Protein AF-A0A7V1WD02-F1 (afdb_monomer_lite)

Radius of gyration: 16.05 Å; chains: 1; bounding box: 31×39×42 Å

Secondary structure (DSSP, 8-state):
---PPPHHHHHHHHHHHHHHHHHTGGGHHHHHHHTS--HHHHHHHHHHHHHTTTGGGT--TT-PPPPPPPPP-

Sequence (73 aa):
MDLALSDEQRLLVETVRAFVDRELVPHEEEVERTDEVPPELAREIRAKALALGIYAAYHQPERVFPQRPEPNN

Foldseek 3Di:
DDPDDDPVRVVLVVVVVVLCVPLPVVCVVVCVVVVDDPPVSVVVSQVVCVVVCVVVVPDPPPDDPPDDDDPDD

pLDDT: mean 77.32, 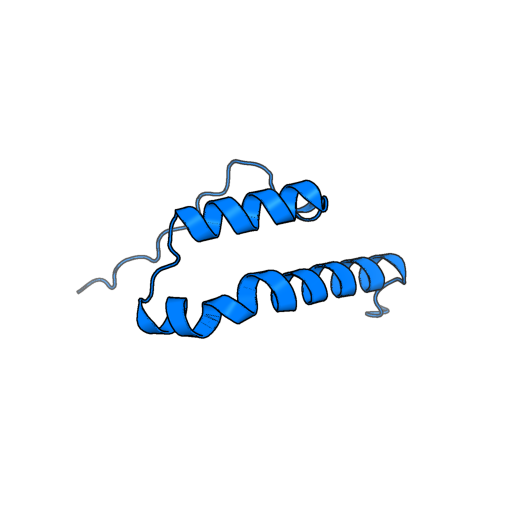std 17.7, range [42.06, 95.12]

Structure (mmCIF, N/CA/C/O backbone):
data_AF-A0A7V1WD02-F1
#
_entry.id   AF-A0A7V1WD02-F1
#
loop_
_atom_site.group_PDB
_atom_site.id
_atom_site.type_symbol
_atom_site.label_atom_id
_atom_site.label_alt_id
_atom_site.label_comp_id
_atom_site.label_asym_id
_atom_site.label_entity_id
_atom_site.label_seq_id
_atom_site.pdbx_PDB_ins_code
_atom_site.Cartn_x
_atom_site.Cartn_y
_atom_site.Cartn_z
_atom_site.occupancy
_atom_site.B_iso_or_equiv
_atom_site.auth_seq_id
_atom_site.auth_comp_id
_atom_site.auth_asym_id
_atom_site.auth_atom_id
_atom_site.pdbx_PDB_model_num
ATOM 1 N N . MET A 1 1 ? 18.009 17.285 -19.957 1.00 44.88 1 MET A N 1
ATOM 2 C CA . MET A 1 1 ? 17.609 16.310 -18.925 1.00 44.88 1 MET A CA 1
ATOM 3 C C . MET A 1 1 ? 16.431 15.555 -19.492 1.00 44.88 1 MET A C 1
ATOM 5 O O . MET A 1 1 ? 15.460 16.206 -19.851 1.00 44.88 1 MET A O 1
ATOM 9 N N . ASP A 1 2 ? 16.560 14.245 -19.662 1.00 62.16 2 ASP A N 1
ATOM 10 C CA . ASP A 1 2 ? 15.431 13.383 -20.006 1.00 62.16 2 ASP A CA 1
ATOM 11 C C . ASP A 1 2 ? 14.814 12.899 -18.688 1.00 62.16 2 ASP A C 1
ATOM 13 O O . ASP A 1 2 ? 15.532 12.404 -17.820 1.00 62.16 2 ASP A O 1
ATOM 17 N N . LEU A 1 3 ? 13.523 13.167 -18.494 1.00 73.12 3 LEU A N 1
ATOM 18 C CA . LEU A 1 3 ? 12.765 12.812 -17.288 1.00 73.12 3 LEU A CA 1
ATOM 19 C C . LEU A 1 3 ? 12.046 11.463 -17.447 1.00 73.12 3 LEU A C 1
ATOM 21 O O . LEU A 1 3 ? 11.279 11.069 -16.567 1.00 73.12 3 LEU A O 1
ATOM 25 N N . ALA A 1 4 ? 12.247 10.774 -18.573 1.00 80.31 4 ALA A N 1
ATOM 26 C CA . ALA A 1 4 ? 11.666 9.464 -18.800 1.00 80.31 4 ALA A CA 1
ATOM 27 C C . ALA A 1 4 ? 12.269 8.422 -17.843 1.00 80.31 4 ALA A C 1
ATOM 29 O O . ALA A 1 4 ? 13.486 8.294 -17.717 1.00 80.31 4 ALA A O 1
ATOM 30 N N . LEU A 1 5 ? 11.395 7.660 -17.179 1.00 81.00 5 LEU A N 1
ATOM 31 C CA . LEU A 1 5 ? 11.794 6.491 -16.397 1.00 81.00 5 LEU A CA 1
ATOM 32 C C . LEU A 1 5 ? 12.383 5.423 -17.324 1.00 81.00 5 LEU A C 1
ATOM 34 O O . LEU A 1 5 ? 11.830 5.177 -18.401 1.00 81.00 5 LEU A O 1
ATOM 38 N N . SER A 1 6 ? 13.443 4.750 -16.875 1.00 87.88 6 SER A N 1
ATOM 39 C CA . SER A 1 6 ? 13.919 3.525 -17.519 1.00 87.88 6 SER A CA 1
ATOM 40 C C . SER A 1 6 ? 12.873 2.410 -17.413 1.00 87.88 6 SER A C 1
ATOM 42 O O . SER A 1 6 ? 11.979 2.453 -16.563 1.00 87.88 6 SER A O 1
ATOM 44 N N . ASP A 1 7 ? 12.990 1.382 -18.252 1.00 86.25 7 ASP A N 1
ATOM 45 C CA . ASP A 1 7 ? 12.072 0.235 -18.224 1.00 86.25 7 ASP A CA 1
ATOM 46 C C . ASP A 1 7 ? 12.080 -0.482 -16.863 1.00 86.25 7 ASP A C 1
ATOM 48 O O . ASP A 1 7 ? 11.031 -0.863 -16.349 1.00 86.25 7 ASP A O 1
ATOM 52 N N . GLU A 1 8 ? 13.249 -0.586 -16.228 1.00 85.62 8 GLU A N 1
ATOM 53 C CA . GLU A 1 8 ? 13.393 -1.139 -14.877 1.00 85.62 8 GLU A CA 1
ATOM 54 C C . GLU A 1 8 ? 12.665 -0.284 -13.830 1.00 85.62 8 GLU A C 1
ATOM 56 O O . GLU A 1 8 ? 11.918 -0.805 -12.999 1.00 85.62 8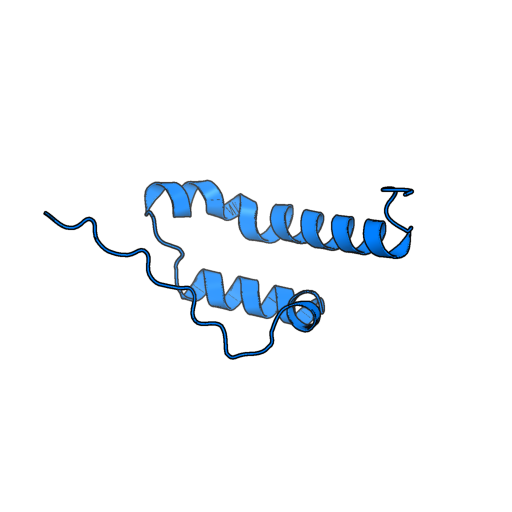 GLU A O 1
ATOM 61 N N . GLN A 1 9 ? 12.823 1.041 -13.892 1.00 86.12 9 GLN A N 1
ATOM 62 C CA . GLN A 1 9 ? 12.125 1.958 -12.989 1.00 86.12 9 GLN A CA 1
ATOM 63 C C . GLN A 1 9 ? 10.610 1.907 -13.202 1.00 86.12 9 GLN A C 1
ATOM 65 O O . GLN A 1 9 ? 9.848 1.980 -12.237 1.00 86.12 9 GLN A O 1
ATOM 70 N N . ARG A 1 10 ? 10.158 1.754 -14.450 1.00 87.62 10 ARG A N 1
ATOM 71 C CA . ARG A 1 10 ? 8.739 1.593 -14.773 1.00 87.62 10 ARG A CA 1
ATOM 72 C C . ARG A 1 10 ? 8.174 0.305 -14.180 1.00 87.62 10 ARG A C 1
ATOM 74 O O . ARG A 1 10 ? 7.139 0.362 -13.521 1.00 87.62 10 ARG A O 1
ATOM 81 N N . LEU A 1 11 ? 8.879 -0.813 -14.338 1.00 87.00 11 LEU A N 1
ATOM 82 C CA . LEU A 1 11 ? 8.481 -2.100 -13.766 1.00 87.00 11 LEU A CA 1
ATOM 83 C C . LEU A 1 11 ? 8.403 -2.046 -12.231 1.00 87.00 11 LEU A C 1
ATOM 85 O O . LEU A 1 11 ? 7.466 -2.579 -11.631 1.00 87.00 11 LEU A O 1
ATOM 89 N N . LEU A 1 12 ? 9.350 -1.358 -11.587 1.00 85.50 12 LEU A N 1
ATOM 90 C CA . LEU A 1 12 ? 9.312 -1.124 -10.144 1.00 85.50 12 LEU A CA 1
ATOM 91 C C . LEU A 1 12 ? 8.065 -0.323 -9.736 1.00 85.50 12 LEU A C 1
ATOM 93 O O . LEU A 1 12 ? 7.359 -0.717 -8.808 1.00 85.50 12 LEU A O 1
ATOM 97 N N . VAL A 1 13 ? 7.763 0.771 -10.443 1.00 88.56 13 VAL A N 1
ATOM 98 C CA . VAL A 1 13 ? 6.568 1.594 -10.185 1.00 88.56 13 VAL A CA 1
ATOM 99 C C . VAL A 1 13 ? 5.286 0.781 -10.354 1.00 88.56 13 VAL A C 1
ATOM 101 O O . VAL A 1 13 ? 4.387 0.881 -9.521 1.00 88.56 13 VAL A O 1
ATOM 104 N N . GLU A 1 14 ? 5.194 -0.032 -11.404 1.00 90.62 14 GLU A N 1
ATOM 105 C CA . GLU A 1 14 ? 4.042 -0.907 -11.645 1.00 90.62 14 GLU A CA 1
ATOM 106 C C . GLU A 1 14 ? 3.868 -1.939 -10.527 1.00 90.62 14 GLU A C 1
ATOM 108 O O . GLU A 1 14 ? 2.755 -2.140 -10.042 1.00 90.62 14 GLU A O 1
ATOM 113 N N . THR A 1 15 ? 4.970 -2.522 -10.052 1.00 90.00 15 THR A N 1
ATOM 114 C CA . THR A 1 15 ?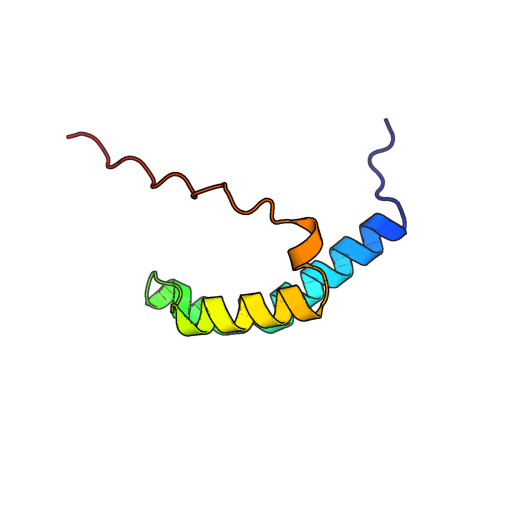 4.962 -3.481 -8.938 1.00 90.00 15 THR A CA 1
ATOM 115 C C . THR A 1 15 ? 4.460 -2.837 -7.646 1.00 90.00 15 THR A C 1
ATOM 117 O O . THR A 1 15 ? 3.617 -3.407 -6.953 1.00 90.00 15 THR A O 1
ATOM 120 N N . VAL A 1 16 ? 4.935 -1.627 -7.330 1.00 90.31 16 VAL A N 1
ATOM 121 C CA . VAL A 1 16 ? 4.488 -0.888 -6.139 1.00 90.31 16 VAL A CA 1
ATOM 122 C C . VAL A 1 16 ? 3.019 -0.481 -6.260 1.00 90.31 16 VAL A C 1
ATOM 124 O O . VAL A 1 16 ? 2.274 -0.648 -5.298 1.00 90.31 16 VAL A O 1
ATOM 127 N N . ARG A 1 17 ? 2.569 -0.003 -7.427 1.00 92.38 17 ARG A N 1
ATOM 128 C CA . ARG A 1 17 ? 1.153 0.347 -7.648 1.00 92.38 17 ARG A CA 1
ATOM 129 C C . ARG A 1 17 ? 0.237 -0.852 -7.445 1.00 92.38 17 ARG A C 1
ATOM 131 O O . ARG A 1 17 ? -0.702 -0.769 -6.665 1.00 92.38 17 ARG A O 1
ATOM 138 N N . ALA A 1 18 ? 0.570 -1.983 -8.063 1.00 92.94 18 ALA A N 1
ATOM 139 C CA . ALA A 1 18 ? -0.206 -3.207 -7.910 1.00 92.94 18 ALA A CA 1
ATOM 140 C C . ALA A 1 18 ? -0.264 -3.681 -6.448 1.00 92.94 18 ALA A C 1
ATOM 142 O O . ALA A 1 18 ? -1.275 -4.233 -6.023 1.00 92.94 18 ALA A O 1
ATOM 143 N N . PHE A 1 19 ? 0.801 -3.468 -5.672 1.00 91.94 19 PHE A N 1
ATOM 144 C CA . PHE A 1 19 ? 0.800 -3.767 -4.243 1.00 91.94 19 PHE A CA 1
ATOM 145 C C . PHE A 1 19 ? -0.143 -2.844 -3.461 1.00 91.94 19 PHE A C 1
ATOM 147 O O . PHE A 1 19 ? -0.947 -3.330 -2.672 1.00 91.94 19 PHE A O 1
ATOM 154 N N . VAL A 1 20 ? -0.087 -1.531 -3.708 1.00 92.00 20 VAL A N 1
ATOM 155 C CA . VAL A 1 20 ? -0.974 -0.548 -3.062 1.00 92.00 20 VAL A CA 1
ATOM 156 C C . VAL A 1 20 ? -2.441 -0.860 -3.358 1.00 92.00 20 VAL A C 1
ATOM 158 O O . VAL A 1 20 ? -3.240 -0.965 -2.428 1.00 92.00 20 VAL A O 1
ATOM 161 N N . ASP A 1 21 ? -2.779 -1.095 -4.625 1.00 94.56 21 ASP A N 1
ATOM 162 C CA . ASP A 1 21 ? -4.156 -1.360 -5.053 1.00 94.56 21 ASP A CA 1
ATOM 163 C C . ASP A 1 21 ? -4.737 -2.629 -4.414 1.00 94.56 21 ASP A C 1
ATOM 165 O O . ASP A 1 21 ? -5.936 -2.718 -4.156 1.00 94.56 21 ASP A O 1
ATOM 169 N N . ARG A 1 22 ? -3.892 -3.632 -4.161 1.00 93.75 22 ARG A N 1
ATOM 170 C CA . ARG A 1 22 ? -4.322 -4.931 -3.628 1.00 93.75 22 ARG A CA 1
ATOM 171 C C . ARG A 1 22 ? -4.332 -4.989 -2.110 1.00 93.75 22 ARG A C 1
ATOM 173 O O . ARG A 1 22 ? -5.181 -5.674 -1.555 1.00 93.75 22 ARG A O 1
ATOM 180 N N . GLU A 1 23 ? -3.375 -4.334 -1.459 1.00 92.94 23 GLU A N 1
ATOM 181 C CA . GLU A 1 23 ? -3.104 -4.531 -0.031 1.00 92.94 23 GLU A CA 1
ATOM 182 C C . GLU A 1 23 ? -3.410 -3.301 0.825 1.00 92.94 23 GLU A C 1
ATOM 184 O O . GLU A 1 23 ? -3.562 -3.450 2.031 1.00 92.94 23 GLU A O 1
ATOM 189 N N . LEU A 1 24 ? -3.471 -2.093 0.249 1.00 90.31 24 LEU A N 1
ATOM 190 C CA . LEU A 1 24 ? -3.715 -0.854 1.001 1.00 90.31 24 LEU A CA 1
ATOM 191 C C . LEU A 1 24 ? -5.101 -0.273 0.703 1.00 90.31 24 LEU A C 1
ATOM 193 O O . LEU A 1 24 ? -5.839 0.016 1.641 1.00 90.31 24 LEU A O 1
ATOM 197 N N . VAL A 1 25 ? -5.478 -0.155 -0.575 1.00 93.19 25 VAL A N 1
ATOM 198 C CA . VAL A 1 25 ? -6.775 0.419 -0.995 1.00 93.19 25 VAL A CA 1
ATOM 199 C C . VAL A 1 25 ? -7.989 -0.258 -0.332 1.00 93.19 25 VAL A C 1
ATOM 201 O O . VAL A 1 25 ? -8.888 0.463 0.093 1.00 93.19 25 VAL A O 1
ATOM 204 N N . PRO A 1 26 ? -8.039 -1.594 -0.127 1.00 95.12 26 PRO A N 1
ATOM 205 C CA . PRO A 1 26 ? -9.175 -2.226 0.557 1.00 95.12 26 PRO A CA 1
ATOM 206 C C . PRO A 1 26 ? -9.403 -1.770 2.004 1.00 95.12 26 PRO A C 1
ATOM 208 O O . PRO A 1 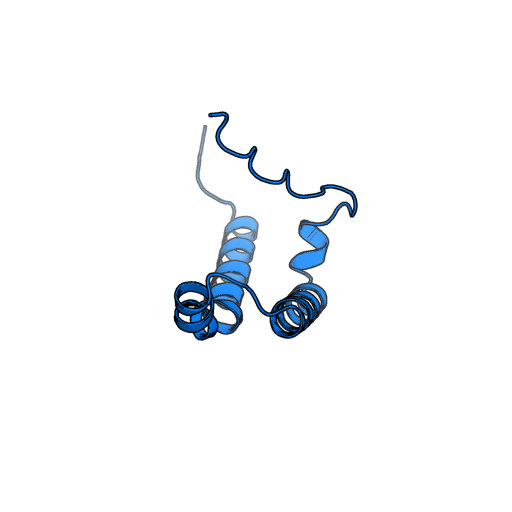26 ? -10.464 -2.034 2.564 1.00 95.12 26 PRO A O 1
ATOM 211 N N . HIS A 1 27 ? -8.411 -1.128 2.623 1.00 91.50 27 HIS A N 1
ATOM 212 C CA . HIS A 1 27 ? -8.467 -0.673 4.009 1.00 91.50 27 HIS A CA 1
ATOM 213 C C . HIS A 1 27 ? -8.599 0.849 4.134 1.00 91.50 27 HIS A C 1
ATOM 215 O O . HIS A 1 27 ? -8.638 1.351 5.254 1.00 91.50 27 HIS A O 1
ATOM 221 N N . GLU A 1 28 ? -8.673 1.580 3.017 1.00 91.88 28 GLU A N 1
ATOM 222 C CA . GLU A 1 28 ? -8.721 3.046 3.000 1.00 91.88 28 GLU A CA 1
ATOM 223 C C . GLU A 1 28 ? -9.937 3.588 3.762 1.00 91.88 28 GLU A C 1
ATOM 225 O O . GLU A 1 28 ? -9.768 4.404 4.661 1.00 91.88 28 GLU A O 1
ATOM 230 N N . GLU A 1 29 ? -11.135 3.065 3.486 1.00 91.31 29 GLU A N 1
ATOM 231 C CA . GLU A 1 29 ? -12.377 3.496 4.147 1.00 91.31 29 GLU A CA 1
ATOM 232 C C . GLU A 1 29 ? -12.343 3.254 5.664 1.00 91.31 29 GLU A C 1
ATOM 234 O O . GLU A 1 29 ? -12.804 4.082 6.447 1.00 91.31 29 GLU A O 1
ATOM 239 N N . GLU A 1 30 ? -11.767 2.130 6.097 1.00 88.75 30 GLU A N 1
ATOM 240 C CA . GLU A 1 30 ? -11.651 1.816 7.520 1.00 88.75 30 GLU A CA 1
ATOM 241 C C . GLU A 1 30 ? -10.668 2.762 8.209 1.00 88.75 30 GLU A C 1
ATOM 243 O O . GLU A 1 30 ? -11.012 3.323 9.243 1.00 88.75 30 GLU A O 1
ATOM 248 N N . VAL A 1 31 ? -9.490 2.987 7.616 1.00 90.38 31 VAL A N 1
ATOM 249 C CA . VAL A 1 31 ? -8.476 3.905 8.156 1.00 90.38 31 VAL A CA 1
ATOM 250 C C . VAL A 1 31 ? -8.988 5.344 8.180 1.00 90.38 31 VAL A C 1
ATOM 252 O O . VAL A 1 31 ? -8.742 6.051 9.152 1.00 90.38 31 VAL A O 1
ATOM 255 N N . GLU A 1 32 ? -9.725 5.779 7.157 1.00 91.81 32 GLU A N 1
ATOM 256 C CA . GLU A 1 32 ? -10.345 7.109 7.123 1.00 91.81 32 GLU A CA 1
ATOM 257 C C . GLU A 1 32 ? -11.421 7.254 8.208 1.00 91.81 32 GLU A C 1
ATOM 259 O O . GLU A 1 32 ? -11.514 8.287 8.872 1.00 91.81 32 GLU A O 1
ATOM 264 N N . ARG A 1 33 ? -12.213 6.201 8.442 1.00 92.31 33 ARG A N 1
ATOM 265 C CA . ARG A 1 33 ? -13.254 6.189 9.476 1.00 92.31 33 ARG A CA 1
ATOM 266 C C . ARG A 1 33 ? -12.679 6.169 10.894 1.00 92.31 33 ARG A C 1
ATOM 268 O O . ARG A 1 33 ? -13.299 6.734 11.798 1.00 92.31 33 ARG A O 1
ATOM 275 N N . THR A 1 34 ? -11.570 5.466 11.119 1.00 90.38 34 THR A N 1
ATOM 276 C CA . THR A 1 34 ? -10.955 5.312 12.448 1.00 90.38 34 THR A CA 1
ATOM 277 C C . THR A 1 34 ? -9.868 6.338 12.743 1.00 90.38 34 THR A C 1
ATOM 279 O O . THR A 1 34 ? -9.490 6.460 13.903 1.00 90.38 34 THR A O 1
ATOM 282 N N . ASP A 1 35 ? -9.374 7.049 11.725 1.00 91.25 35 ASP A N 1
ATOM 283 C CA . ASP A 1 35 ? -8.173 7.903 11.762 1.00 91.25 35 ASP A CA 1
ATOM 284 C C . ASP A 1 35 ? -6.929 7.172 12.314 1.00 91.25 35 ASP A C 1
ATOM 286 O O . ASP A 1 35 ? -5.985 7.761 12.839 1.00 91.25 35 ASP A O 1
ATOM 290 N N . GLU A 1 36 ? -6.924 5.841 12.203 1.00 88.62 36 GLU A N 1
ATOM 291 C CA . GLU A 1 36 ? -5.898 4.964 12.757 1.00 88.62 36 GLU A CA 1
ATOM 292 C C . GLU A 1 36 ? -5.651 3.780 11.825 1.00 88.62 36 GLU A C 1
ATOM 294 O O . GLU A 1 36 ? -6.587 3.184 11.295 1.00 88.62 36 GLU A O 1
ATOM 299 N N . VAL A 1 37 ? -4.386 3.378 11.684 1.00 88.25 37 VAL A N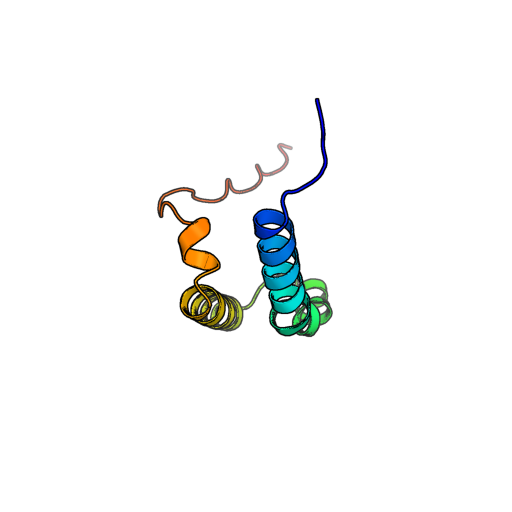 1
ATOM 300 C CA . VAL A 1 37 ? -4.022 2.118 11.027 1.00 88.25 37 VAL A CA 1
ATOM 301 C C . VAL A 1 37 ? -3.895 1.036 12.101 1.00 88.25 37 VAL A C 1
ATOM 303 O O . VAL A 1 37 ? -2.969 1.114 12.916 1.00 88.25 37 VAL A O 1
ATOM 306 N N . PRO A 1 38 ? -4.758 0.001 12.108 1.00 89.06 38 PRO A N 1
ATOM 307 C CA . PRO A 1 38 ? -4.665 -1.073 13.087 1.00 89.06 38 PRO A CA 1
ATOM 308 C C . PRO A 1 38 ? -3.261 -1.709 13.086 1.00 89.06 38 PRO A C 1
ATOM 310 O O . PRO A 1 38 ? -2.766 -2.089 12.019 1.00 89.06 38 PRO A O 1
ATOM 313 N N . PRO A 1 39 ? -2.607 -1.887 14.251 1.00 85.88 39 PRO A N 1
ATOM 314 C CA . PRO A 1 39 ? -1.236 -2.407 14.316 1.00 85.88 39 PRO A CA 1
ATOM 315 C C . PRO A 1 39 ? -1.056 -3.774 13.642 1.00 85.88 39 PRO A C 1
ATOM 317 O O . PRO A 1 39 ? -0.024 -4.048 13.028 1.00 85.88 39 PRO A O 1
ATOM 320 N N . GLU A 1 40 ? -2.079 -4.624 13.718 1.00 88.31 40 GLU A N 1
ATOM 321 C CA . GLU A 1 40 ? -2.084 -5.939 13.079 1.00 88.31 40 GLU A CA 1
ATOM 322 C C . GLU A 1 40 ? -2.117 -5.846 11.552 1.00 88.31 40 GLU A C 1
ATOM 324 O O . GLU A 1 40 ? -1.364 -6.552 10.878 1.00 88.31 40 GLU A O 1
ATOM 329 N N . LEU A 1 41 ? -2.905 -4.913 11.011 1.00 87.75 41 LEU A N 1
ATOM 330 C CA . LEU A 1 41 ? -2.960 -4.643 9.578 1.00 87.75 41 LEU A CA 1
ATOM 331 C C . LEU A 1 41 ? -1.608 -4.125 9.069 1.00 87.75 41 LEU A C 1
ATOM 333 O O . LEU A 1 41 ? -1.077 -4.623 8.076 1.00 87.75 41 LEU A O 1
ATOM 337 N N . ALA A 1 42 ? -1.000 -3.182 9.794 1.00 87.19 42 ALA A N 1
ATOM 338 C CA . ALA A 1 42 ? 0.329 -2.674 9.462 1.00 87.19 42 ALA A CA 1
ATOM 339 C C . ALA A 1 42 ? 1.387 -3.794 9.460 1.00 87.19 42 ALA A C 1
ATOM 341 O O . ALA A 1 42 ? 2.247 -3.847 8.575 1.00 87.19 42 ALA A O 1
ATOM 342 N N . ARG A 1 43 ? 1.315 -4.719 10.427 1.00 88.50 43 ARG A N 1
ATOM 343 C CA . ARG A 1 43 ? 2.214 -5.878 10.516 1.00 88.50 43 ARG A CA 1
ATOM 344 C C . ARG A 1 43 ? 2.043 -6.828 9.330 1.00 88.50 43 ARG A C 1
ATOM 346 O O . ARG A 1 43 ? 3.048 -7.279 8.776 1.00 88.50 43 ARG A O 1
ATOM 353 N N . GLU A 1 44 ? 0.806 -7.110 8.932 1.00 90.62 44 GLU A N 1
ATOM 354 C CA . GLU A 1 44 ? 0.498 -7.976 7.792 1.00 90.62 44 GLU A CA 1
ATOM 355 C C . GLU A 1 44 ? 0.989 -7.371 6.471 1.00 90.62 44 GLU A C 1
ATOM 357 O O . GLU A 1 44 ? 1.746 -8.018 5.739 1.00 90.62 44 GLU A O 1
ATOM 362 N N . ILE A 1 45 ? 0.636 -6.112 6.195 1.00 89.94 45 ILE A N 1
ATOM 363 C CA . ILE A 1 45 ? 1.061 -5.398 4.982 1.00 89.94 45 ILE A CA 1
ATOM 364 C C . ILE A 1 45 ? 2.592 -5.348 4.909 1.00 89.94 45 ILE A C 1
ATOM 366 O O . ILE A 1 45 ? 3.182 -5.624 3.861 1.00 89.94 45 ILE A O 1
ATOM 370 N N . ARG A 1 46 ? 3.267 -5.083 6.035 1.00 87.06 46 ARG A N 1
ATOM 371 C CA . ARG A 1 46 ? 4.734 -5.086 6.108 1.00 87.06 46 ARG A CA 1
ATOM 372 C C . ARG A 1 46 ? 5.333 -6.454 5.781 1.00 87.06 46 ARG A C 1
ATOM 374 O O . ARG A 1 46 ? 6.331 -6.521 5.065 1.00 87.06 46 ARG A O 1
ATOM 381 N N . ALA A 1 47 ? 4.748 -7.538 6.287 1.00 88.12 47 ALA A N 1
ATOM 382 C CA . ALA A 1 47 ? 5.216 -8.891 5.993 1.00 88.12 47 ALA A CA 1
ATOM 383 C C . ALA A 1 47 ? 5.084 -9.224 4.496 1.00 88.12 47 ALA A C 1
ATOM 385 O O . ALA A 1 47 ? 6.016 -9.775 3.906 1.00 88.12 47 ALA A O 1
ATOM 386 N N . LYS A 1 48 ? 3.977 -8.819 3.860 1.00 89.06 48 LYS A N 1
ATOM 387 C CA . LYS A 1 48 ? 3.762 -8.992 2.413 1.00 89.06 48 LYS A CA 1
ATOM 388 C C . LYS A 1 48 ? 4.737 -8.153 1.580 1.00 89.06 48 LYS A C 1
ATOM 390 O O . LYS A 1 48 ? 5.332 -8.665 0.634 1.00 89.06 48 LYS A O 1
ATOM 395 N N . ALA A 1 49 ? 4.978 -6.901 1.973 1.00 86.56 49 ALA A N 1
ATOM 396 C CA . ALA A 1 49 ? 5.954 -6.030 1.315 1.00 86.56 49 ALA A CA 1
ATOM 397 C C . ALA A 1 49 ? 7.394 -6.573 1.417 1.00 86.56 49 ALA A C 1
ATOM 399 O O . ALA A 1 49 ? 8.174 -6.448 0.470 1.00 86.56 49 ALA A O 1
ATOM 400 N N . LEU A 1 50 ? 7.752 -7.185 2.553 1.00 85.25 50 LEU A N 1
ATOM 401 C CA . LEU A 1 50 ? 9.031 -7.877 2.750 1.00 85.25 50 LEU A CA 1
ATOM 402 C C . LEU 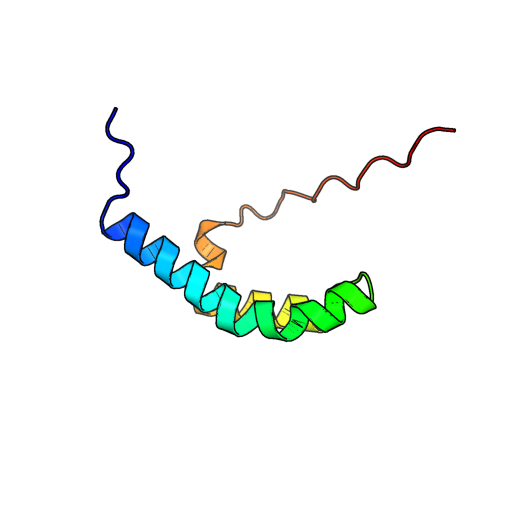A 1 50 ? 9.154 -9.110 1.851 1.00 85.25 50 LEU A C 1
ATOM 404 O O . LEU A 1 50 ? 10.185 -9.283 1.206 1.00 85.25 50 LEU A O 1
ATOM 408 N N . ALA A 1 51 ? 8.104 -9.931 1.769 1.00 84.81 51 ALA A N 1
ATOM 409 C CA . ALA A 1 51 ? 8.085 -11.122 0.921 1.00 84.81 51 ALA A CA 1
ATOM 410 C C . ALA A 1 51 ? 8.228 -10.789 -0.576 1.00 84.81 51 ALA A C 1
ATOM 412 O O . ALA A 1 51 ? 8.861 -11.539 -1.314 1.00 84.81 51 ALA A O 1
ATOM 413 N N . LEU A 1 52 ? 7.687 -9.648 -1.012 1.00 80.75 52 LEU A N 1
ATOM 414 C CA . LEU A 1 52 ? 7.812 -9.147 -2.386 1.00 80.75 52 LEU A CA 1
ATOM 415 C C . LEU A 1 52 ? 9.149 -8.443 -2.669 1.00 80.75 52 LEU A C 1
ATOM 417 O O . LEU A 1 52 ? 9.382 -8.008 -3.793 1.00 80.75 52 LEU A O 1
ATOM 421 N N . GLY A 1 53 ? 10.014 -8.271 -1.665 1.00 76.19 53 GLY A N 1
ATOM 422 C CA . GLY A 1 53 ? 11.270 -7.527 -1.805 1.00 76.19 53 GLY A CA 1
ATOM 423 C C . GLY A 1 53 ? 11.097 -6.010 -1.965 1.00 76.19 53 GLY A C 1
ATOM 424 O O . GLY A 1 53 ? 12.091 -5.290 -1.985 1.00 76.19 53 GLY A O 1
ATOM 425 N N . ILE A 1 54 ? 9.860 -5.499 -1.993 1.00 69.69 54 ILE A N 1
ATOM 426 C CA . ILE A 1 54 ? 9.543 -4.062 -2.065 1.00 69.69 54 ILE A CA 1
ATOM 427 C C . ILE A 1 54 ? 10.098 -3.338 -0.831 1.00 69.69 54 ILE A C 1
ATOM 429 O O . ILE A 1 54 ? 10.651 -2.243 -0.925 1.00 69.69 54 ILE A O 1
ATOM 433 N N . TYR A 1 55 ? 10.004 -3.977 0.338 1.00 56.81 55 TYR A N 1
ATOM 434 C CA . TYR A 1 55 ? 10.449 -3.390 1.602 1.00 56.81 55 TYR A CA 1
ATOM 435 C C . TYR A 1 55 ? 11.981 -3.371 1.762 1.00 56.81 55 TYR A C 1
ATOM 437 O O . TYR A 1 55 ? 12.514 -2.521 2.477 1.00 56.81 55 TYR A O 1
ATOM 445 N N . ALA A 1 56 ? 12.708 -4.256 1.067 1.00 55.56 56 ALA A N 1
ATOM 446 C CA . ALA A 1 56 ? 14.174 -4.267 1.078 1.00 55.56 56 ALA A CA 1
ATOM 447 C C . ALA A 1 56 ? 14.778 -3.021 0.402 1.00 55.56 56 ALA A C 1
ATOM 449 O O . ALA A 1 56 ? 15.894 -2.631 0.733 1.00 55.56 56 ALA A O 1
ATOM 450 N N . ALA A 1 57 ? 14.030 -2.358 -0.487 1.00 50.25 57 ALA A N 1
ATOM 451 C CA . ALA A 1 57 ? 14.468 -1.131 -1.148 1.00 50.25 57 ALA A CA 1
ATOM 452 C C . ALA A 1 57 ? 14.302 0.139 -0.285 1.00 50.25 57 ALA A C 1
ATOM 454 O O . ALA A 1 57 ? 14.860 1.176 -0.638 1.00 50.25 57 ALA A O 1
ATOM 455 N N . TYR A 1 58 ? 13.559 0.081 0.833 1.00 47.09 58 TYR A N 1
ATOM 456 C CA . TYR A 1 58 ? 13.131 1.284 1.566 1.00 47.09 58 TYR A CA 1
ATOM 457 C C . TYR A 1 58 ? 13.586 1.403 3.028 1.00 47.09 58 TYR A C 1
ATOM 459 O O . TYR A 1 58 ? 13.511 2.506 3.567 1.00 47.09 58 TYR A O 1
ATOM 467 N N . HIS A 1 59 ? 14.076 0.346 3.689 1.00 45.97 59 HIS A N 1
ATOM 468 C CA . HIS A 1 59 ? 14.411 0.429 5.120 1.00 45.97 59 HIS A CA 1
ATOM 469 C C . HIS A 1 59 ? 15.906 0.318 5.443 1.00 45.97 59 HIS A C 1
ATOM 471 O O . HIS A 1 59 ? 16.445 -0.767 5.648 1.00 45.97 59 HIS A O 1
ATOM 477 N N . GLN A 1 60 ? 16.526 1.487 5.638 1.00 42.06 60 GLN A N 1
ATOM 478 C CA . GLN A 1 60 ? 17.388 1.698 6.803 1.00 42.06 60 GLN A CA 1
ATOM 479 C C . GLN A 1 60 ? 16.485 1.766 8.057 1.00 42.06 60 GLN A C 1
ATOM 481 O O . GLN A 1 60 ? 15.484 2.489 8.037 1.00 42.06 60 GLN A O 1
ATOM 486 N N . PRO A 1 61 ? 16.745 0.991 9.122 1.00 45.72 61 PRO A N 1
ATOM 487 C CA . PRO A 1 61 ? 15.798 0.794 10.224 1.00 45.72 61 PRO A CA 1
ATOM 488 C C . PRO A 1 61 ? 15.604 1.992 11.182 1.00 45.72 61 PRO A C 1
ATOM 490 O O . PRO A 1 61 ? 14.776 1.892 12.083 1.00 45.72 61 PRO A O 1
ATOM 493 N N . GLU A 1 62 ? 16.278 3.131 10.989 1.00 45.03 62 GLU A N 1
ATOM 494 C CA . GLU A 1 62 ? 16.379 4.196 12.012 1.00 45.03 62 GLU A CA 1
ATOM 495 C C . GLU A 1 62 ? 15.607 5.513 11.765 1.00 45.03 62 GLU A C 1
ATOM 497 O O . GLU A 1 62 ? 15.735 6.443 12.563 1.00 45.03 62 GLU A O 1
ATOM 502 N N . ARG A 1 63 ? 14.751 5.648 10.743 1.00 43.72 63 ARG A N 1
ATOM 503 C CA . ARG A 1 63 ? 13.898 6.854 10.632 1.00 43.72 63 ARG A CA 1
ATOM 504 C C . ARG A 1 63 ? 12.564 6.690 11.354 1.00 43.72 63 ARG A C 1
ATOM 506 O O . ARG A 1 63 ? 11.569 6.263 10.779 1.00 43.72 63 ARG A O 1
ATOM 513 N N . VAL A 1 64 ? 12.563 7.095 12.622 1.00 48.06 64 VAL A N 1
ATOM 514 C CA . VAL A 1 64 ? 11.360 7.471 13.373 1.00 48.06 64 VAL A CA 1
ATOM 515 C C . VAL A 1 64 ? 10.653 8.579 12.584 1.00 48.06 64 VAL A C 1
ATOM 517 O O . VAL A 1 64 ? 11.258 9.616 12.307 1.00 48.06 64 VAL A O 1
ATOM 520 N N . PHE A 1 65 ? 9.401 8.357 12.174 1.00 49.31 65 PHE A N 1
ATOM 521 C CA . PHE A 1 65 ? 8.578 9.416 11.591 1.00 49.31 65 PHE A CA 1
ATOM 522 C C . PHE A 1 65 ? 8.496 10.567 12.606 1.00 49.31 65 PHE A C 1
ATOM 524 O O . PHE A 1 65 ? 8.163 10.308 13.766 1.00 49.31 65 PHE A O 1
ATOM 531 N N . PRO A 1 66 ? 8.842 11.816 12.241 1.00 44.88 66 PRO A N 1
ATOM 532 C CA . PRO A 1 66 ? 8.709 12.923 13.172 1.00 44.88 66 PRO A CA 1
ATOM 533 C C . PRO A 1 66 ? 7.227 13.077 13.515 1.00 44.88 66 PRO A C 1
ATOM 535 O O . PRO A 1 66 ? 6.412 13.363 12.638 1.00 44.88 66 PRO A O 1
ATOM 538 N N . GLN A 1 67 ? 6.891 12.862 14.789 1.00 50.84 67 GLN A N 1
ATOM 539 C CA . GLN A 1 67 ? 5.580 13.200 15.328 1.00 50.84 67 GLN A CA 1
ATOM 540 C C . GLN A 1 67 ? 5.311 14.669 14.991 1.00 50.84 67 GLN A C 1
ATOM 542 O O . GLN A 1 67 ? 6.165 15.533 15.220 1.00 50.84 67 GLN A O 1
ATOM 547 N N . ARG A 1 68 ? 4.158 14.937 14.376 1.00 53.72 68 ARG A N 1
ATOM 548 C CA . ARG A 1 68 ? 3.719 16.287 14.011 1.00 53.72 68 ARG A CA 1
ATOM 549 C C . ARG A 1 68 ? 3.787 17.163 15.274 1.00 53.72 68 ARG A C 1
ATOM 551 O O . ARG A 1 68 ? 3.258 16.736 16.297 1.00 53.72 68 ARG A O 1
ATOM 558 N N . PRO A 1 69 ? 4.446 18.335 15.259 1.00 56.06 69 PRO A N 1
ATOM 559 C CA . PRO A 1 69 ? 4.460 19.182 16.443 1.00 56.06 69 PRO A CA 1
ATOM 560 C C . PRO A 1 69 ? 3.028 19.640 16.750 1.00 56.06 69 PRO A C 1
ATOM 562 O O . PRO A 1 69 ? 2.331 20.127 15.857 1.00 56.06 69 PRO A O 1
ATOM 565 N N . GLU A 1 70 ? 2.608 19.451 18.003 1.00 55.12 70 GLU A N 1
ATOM 566 C CA . GLU A 1 70 ? 1.362 19.981 18.565 1.00 55.12 70 GLU A CA 1
ATOM 567 C C . GLU A 1 70 ? 1.257 21.490 18.266 1.00 55.12 70 GLU A C 1
ATOM 569 O O . GLU A 1 70 ? 2.257 22.209 18.405 1.00 55.12 70 GLU A O 1
ATOM 574 N N . PRO A 1 71 ? 0.088 22.003 17.841 1.00 57.91 71 PRO A N 1
ATOM 575 C CA . PRO A 1 71 ? -0.084 23.431 17.623 1.00 57.91 71 PRO A CA 1
ATOM 576 C C . PRO A 1 71 ? 0.056 24.171 18.959 1.00 57.91 71 PRO A C 1
ATOM 578 O O . PRO A 1 71 ? -0.721 23.968 19.889 1.00 57.91 71 PRO A O 1
ATOM 581 N N . ASN A 1 72 ? 1.075 25.026 19.053 1.00 58.16 72 ASN A N 1
ATOM 582 C CA . ASN A 1 72 ? 1.311 25.868 20.219 1.00 58.16 72 ASN A CA 1
ATOM 583 C C . ASN A 1 72 ? 0.155 26.870 20.384 1.00 58.16 72 ASN A C 1
ATOM 585 O O . ASN A 1 72 ? -0.142 27.616 19.449 1.00 58.16 72 ASN A O 1
ATOM 589 N N . ASN A 1 73 ? -0.467 26.857 21.564 1.00 50.91 73 ASN A N 1
ATOM 590 C CA . ASN A 1 73 ? -1.480 27.815 22.016 1.00 50.91 73 ASN A CA 1
ATOM 591 C C . ASN A 1 73 ? -0.883 29.210 22.245 1.00 50.91 73 ASN A C 1
ATOM 593 O O . ASN A 1 73 ? 0.237 29.284 22.805 1.00 50.91 73 ASN A O 1
#